Protein 9IQM (pdb70)

Secondary structure (DSSP, 8-state):
--HHHHHHHHHHHHT-HHHHHTTEEEEEEEE-S-TTTT--EEEHHHHHHHHHHHHHHHHHHHHHTEEEEEPPPEESSSSEEEEEEEEEETT--EEEEEEEEEEEETTEEEEEEEEEPPPP-

Sequence (121 aa):
SAEVIDRFFKSSGAGDIETAVECFADDGQWITPDGDGLGTVHTKDQIGDLITSMNAMREKMIASGVDGKFESPIMFGENMGLVRWTVETDDGKVVNRGVDLFILSDGKIVLKDVYRKVKLA

Foldseek 3Di:
DCVLVVQLCVCLLVLVLVSNLVLADQQAWEFAACDPNPTDTDGSVRVSVVSVVVNVVQVVQVVVFKHKDWDDWDDDPVQKTKIKMFIAGPVGHTDKIWIWIFGHDPSHTRYTYIHIDDDDD

Solvent-accessible surface area: 7562 Å² total; per-residue (Å²): 114,12,102,6,0,78,116,3,52,163,7,13,40,83,38,60,35,126,52,0,25,95,4,0,15,128,116,1,64,9,32,23,40,74,23,144,74,156,18,56,74,35,58,24,125,82,0,13,116,24,4,78,59,96,29,42,114,100,116,129,61,86,94,96,22,31,40,26,124,105,95,88,35,86,72,136,50,129,81,42,0,26,1,116,22,17,26,27,39,134,131,38,132,56,87,29,119,7,25,3,48,0,64,9,52,147,51,70,0,39,47,10,19,14,108,98,144,108,190,136,154

B-factor: mean 27.85, std 11.34, range [10.33, 83.67]

InterPro domains:
  IPR032710 NTF2-like domain superfamily [SSF54427] (17-130)
  IPR037401 SnoaL-like domain [PF12680] (21-125)

Organism: Streptantibioticus cattleyicolor (strain ATCC 35852 / DSM 46488 / JCM 4925 / NBRC 14057 / NRRL 8057) (NCBI:txid1003195)

Nearest PDB structures (foldseek):
  4kvh-assembly1_A-2  TM=8.127E-01  e=1.350E-07  Halomicrobium mukohataei DSM 12286
  4j9a-assembly6_F  TM=6.202E-01  e=6.175E-07  Pseudomonas aeruginosa PAO1
  3dxo-assembly1_A  TM=6.841E-01  e=3.002E-06  Agrobacterium fabrum str. C58
  6x1i-assembly1_B  TM=6.853E-01  e=7.035E-06  Agrobacterium fabrum str. C58
  3ec9-assembly1_A  TM=6.224E-01  e=4.363E-05  Burkholderia thailandensis E264

Radius of gyration: 14.16 Å; Cα contacts (8 Å, |Δi|>4): 224; chains: 1; bounding box: 35×38×28 Å

Structure (mmCIF, N/CA/C/O backbone):
data_9IQM
#
_entry.id   9IQM
#
_cell.length_a   38.617
_cell.length_b   99.719
_cell.length_c   58.859
_cell.angle_alpha   90.000
_cell.angle_beta   90.000
_cell.angle_gamma   90.000
#
_symmetry.space_group_name_H-M   'C 2 2 21'
#
loop_
_entity.id
_entity.type
_entity.pdbx_description
1 polymer 'SnoaL-like domain-containing protein'
2 non-polymer (5~{R},6~{R})-6-[(~{E})-5-[(2~{S},3~{S},5~{S})-5-(2-hydroxyethyl)-3,5-dimethyl-oxolan-2-yl]-3-methyl-2-oxidanylidene-pent-3-enyl]-5-propyl-oxane-2,4-dione
3 non-polymer 'SULFATE ION'
4 water water
#
loop_
_atom_site.group_PDB
_atom_site.id
_atom_site.type_symbol
_atom_site.label_atom_id
_atom_site.label_alt_id
_atom_site.label_comp_id
_atom_site.label_asym_id
_atom_site.label_entity_id
_atom_site.label_seq_id
_atom_site.pdbx_PDB_ins_code
_atom_site.Cartn_x
_atom_site.Cartn_y
_atom_site.Cartn_z
_atom_site.occupancy
_atom_site.B_iso_or_equiv
_atom_site.auth_seq_id
_atom_site.auth_comp_id
_atom_site.auth_asym_id
_atom_site.auth_atom_id
_atom_site.pdbx_PDB_model_num
ATOM 1 N N . SER A 1 2 ? -5.44194 -32.48408 4.10495 1.000 62.11745 2 SER A N 1
ATOM 2 C CA . SER A 1 2 ? -4.61970 -32.34106 2.90892 1.000 58.95858 2 SER A CA 1
ATOM 3 C C . SER A 1 2 ? -4.20258 -30.88903 2.70896 1.000 60.34538 2 SER A C 1
ATOM 4 O O . SER A 1 2 ? -3.32937 -30.58735 1.89125 1.000 69.04464 2 SER A O 1
ATOM 7 N N . ALA A 1 3 ? -4.85032 -29.98781 3.44249 1.000 40.91336 3 ALA A N 1
ATOM 8 C CA . ALA A 1 3 ? -4.68552 -28.54511 3.30003 1.000 33.12043 3 ALA A CA 1
ATOM 9 C C . ALA A 1 3 ? -4.98676 -28.05011 1.88974 1.000 28.50632 3 ALA A C 1
ATOM 10 O O . ALA A 1 3 ? -4.69969 -26.88964 1.57367 1.000 26.64479 3 ALA A O 1
ATOM 12 N N . GLU A 1 4 ? -5.55934 -28.89734 1.02485 1.000 27.68416 4 GLU A N 1
ATOM 13 C CA . GLU A 1 4 ? -5.88578 -28.43683 -0.31993 1.000 26.34766 4 GLU A CA 1
ATOM 14 C C . GLU A 1 4 ? -6.84966 -27.25587 -0.29027 1.000 24.88258 4 GLU A C 1
ATOM 15 O O . GLU A 1 4 ? -6.83899 -26.43133 -1.20963 1.000 23.98364 4 GLU A O 1
ATOM 21 N N . VAL A 1 5 ? -7.64987 -27.11299 0.77062 1.000 23.86619 5 VAL A N 1
ATOM 22 C CA . VAL A 1 5 ? -8.59500 -25.99670 0.79391 1.000 18.88716 5 VAL A CA 1
ATOM 23 C C . VAL A 1 5 ? -7.85358 -24.67644 0.96752 1.000 19.13133 5 VAL A C 1
ATOM 24 O O . VAL A 1 5 ? -8.31645 -23.62363 0.50882 1.000 18.97789 5 VAL A O 1
ATOM 28 N N . ILE A 1 6 ? -6.68544 -24.69301 1.60832 1.000 19.10938 6 ILE A N 1
ATOM 29 C CA . ILE A 1 6 ? -5.90537 -23.46823 1.70103 1.000 19.47265 6 ILE A CA 1
ATOM 30 C C . ILE A 1 6 ? -5.44069 -23.04369 0.31021 1.000 19.79206 6 ILE A C 1
ATOM 31 O O . ILE A 1 6 ? -5.54737 -21.87599 -0.06941 1.000 18.02145 6 ILE A O 1
ATOM 36 N N . ASP A 1 7 ? -4.92902 -23.99163 -0.47641 1.000 20.59512 7 ASP A N 1
ATOM 37 C CA . ASP A 1 7 ? -4.51921 -23.65778 -1.83618 1.000 22.14164 7 ASP A CA 1
ATOM 38 C C . ASP A 1 7 ? -5.71113 -23.19765 -2.66629 1.000 21.73229 7 ASP A C 1
ATOM 39 O O . ASP A 1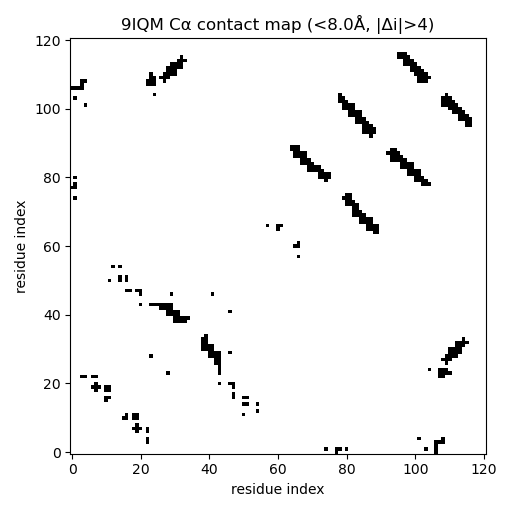 7 ? -5.61977 -22.20481 -3.39858 1.000 20.96899 7 ASP A O 1
ATOM 44 N N . ARG A 1 8 ? -6.84095 -23.89815 -2.55379 1.000 19.87562 8 ARG A N 1
ATOM 45 C CA . ARG A 1 8 ? -8.05672 -23.47833 -3.24756 1.000 19.23996 8 ARG A CA 1
ATOM 46 C C . ARG A 1 8 ? -8.43747 -22.04954 -2.87136 1.000 18.01111 8 ARG A C 1
ATOM 47 O O . ARG A 1 8 ? -8.77387 -21.23471 -3.73763 1.000 18.09026 8 ARG A O 1
ATOM 55 N N . PHE A 1 9 ? -8.38876 -21.72550 -1.58004 1.000 15.54262 9 PHE A N 1
ATOM 56 C CA . PHE A 1 9 ? -8.73850 -20.38090 -1.13794 1.000 17.83672 9 PHE A CA 1
ATOM 57 C C . PHE A 1 9 ? -7.83309 -19.32069 -1.76364 1.000 16.78343 9 PHE A C 1
ATOM 58 O O . PHE A 1 9 ? -8.30366 -18.27743 -2.24425 1.000 19.28390 9 PHE A O 1
ATOM 66 N N . PHE A 1 10 ? -6.52236 -19.54534 -1.73489 1.000 17.27526 10 PHE A N 1
ATOM 67 C CA . PHE A 1 10 ? -5.60820 -18.53511 -2.26153 1.000 18.84894 10 PHE A CA 1
ATOM 68 C C . PHE A 1 10 ? -5.74839 -18.38762 -3.76850 1.000 19.40254 10 PHE A C 1
ATOM 69 O O . PHE A 1 10 ? -5.71253 -17.26692 -4.29300 1.000 18.91146 10 PHE A O 1
ATOM 77 N N . LYS A 1 11 ? -5.90482 -19.50545 -4.47605 1.000 18.78485 11 LYS A N 1
ATOM 78 C CA . LYS A 1 11 ? -6.04756 -19.43987 -5.92575 1.000 20.23186 11 LYS A CA 1
ATOM 79 C C . LYS A 1 11 ? -7.31450 -18.69314 -6.32135 1.000 20.18703 11 LYS A C 1
ATOM 80 O O . LYS A 1 11 ? -7.29488 -17.82346 -7.20532 1.000 22.66185 11 LYS A O 1
ATOM 86 N N . SER A 1 12 ? -8.44175 -19.04653 -5.70773 1.000 18.89022 12 SER A N 1
ATOM 87 C CA . SER A 1 12 ? -9.69723 -18.40154 -6.07649 1.000 19.20192 12 SER A CA 1
ATOM 88 C C . SER A 1 12 ? -9.71708 -16.94733 -5.62949 1.000 20.44936 12 SER A C 1
ATOM 89 O O . SER A 1 12 ? -10.04274 -16.05564 -6.41792 1.000 21.68512 12 SER A O 1
ATOM 92 N N . SER A 1 13 ? -9.37160 -16.68454 -4.37214 1.000 17.60213 13 SER A N 1
ATOM 93 C CA . SER A 1 13 ? -9.39973 -15.30252 -3.89764 1.000 20.21956 13 SER A CA 1
ATOM 94 C C . SER A 1 13 ? -8.47368 -14.43453 -4.74167 1.000 24.12625 13 SER A C 1
ATOM 95 O O . SER A 1 13 ? -8.85929 -13.35303 -5.19979 1.000 23.96529 13 SER A O 1
ATOM 98 N N . GLY A 1 14 ? -7.27254 -14.93102 -5.02864 1.000 22.51520 14 GLY A N 1
ATOM 99 C CA . GLY A 1 14 ? -6.32214 -14.13990 -5.78758 1.000 26.41031 14 GLY A CA 1
ATOM 100 C C . GLY A 1 14 ? -6.78602 -13.83772 -7.19483 1.000 25.57292 14 GLY A C 1
ATOM 101 O O . GLY A 1 14 ? -6.44899 -12.78833 -7.75156 1.000 27.25886 14 GLY A O 1
ATOM 102 N N . ALA A 1 15 ? -7.56094 -14.74667 -7.79399 1.000 23.56954 15 ALA A N 1
ATOM 103 C CA . ALA A 1 15 ? -8.08816 -14.57212 -9.13687 1.000 24.91788 15 ALA A CA 1
ATOM 104 C C . ALA A 1 15 ? -9.43218 -13.85784 -9.17514 1.000 24.70699 15 ALA A C 1
ATOM 105 O O . ALA A 1 15 ? -9.99044 -13.68520 -10.26428 1.000 28.33586 15 ALA A O 1
ATOM 107 N N . GLY A 1 16 ? -9.95391 -13.42924 -8.02877 1.000 24.08733 16 GLY A N 1
ATOM 108 C CA . GLY A 1 16 ? -11.24471 -12.78200 -7.99216 1.000 24.37559 16 GLY A CA 1
ATOM 109 C C . GLY A 1 16 ? -12.42066 -13.70995 -8.15588 1.000 26.43831 16 GLY A C 1
ATOM 110 O O . GLY A 1 16 ? -13.53057 -13.23432 -8.41504 1.000 27.78567 16 GLY A O 1
ATOM 111 N N . ASP A 1 17 ? -12.20547 -15.02425 -8.04663 1.000 21.61077 17 ASP A N 1
ATOM 112 C CA . ASP A 1 17 ? -13.29483 -16.00214 -8.01607 1.000 23.44021 17 ASP A CA 1
ATOM 113 C C . ASP A 1 17 ? -13.85121 -16.02517 -6.59968 1.000 23.29687 17 ASP A C 1
ATOM 114 O O . ASP A 1 17 ? -13.54689 -16.89616 -5.77745 1.000 22.97230 17 ASP A O 1
ATOM 119 N N . ILE A 1 18 ? -14.68549 -15.02323 -6.32596 1.000 24.39163 18 ILE A N 1
ATOM 120 C CA . ILE A 1 18 ? -15.16976 -14.77082 -4.97378 1.000 24.18147 18 ILE A CA 1
ATOM 121 C C . ILE A 1 18 ? -15.97934 -15.95203 -4.46136 1.000 24.46907 18 ILE A C 1
ATOM 122 O O . ILE A 1 18 ? -15.83137 -16.38282 -3.31048 1.000 23.03852 18 ILE A O 1
ATOM 127 N N . GLU A 1 19 ? -16.87893 -16.46731 -5.29645 1.000 24.10397 19 GLU A N 1
ATOM 128 C CA . GLU A 1 19 ? -17.80502 -17.48874 -4.82195 1.000 24.94150 19 GLU A CA 1
ATOM 129 C C . GLU A 1 19 ? -17.05942 -18.73998 -4.37394 1.000 21.82246 19 GLU A C 1
ATOM 130 O O . GLU A 1 19 ? -17.35714 -19.29838 -3.31104 1.000 20.37477 19 GLU A O 1
ATOM 136 N N . THR A 1 20 ? -16.08760 -19.19939 -5.16731 1.000 21.15036 20 THR A N 1
ATOM 137 C CA . THR A 1 20 ? -15.29035 -20.35352 -4.75156 1.000 18.75846 20 THR A CA 1
ATOM 138 C C . THR A 1 20 ? -14.54609 -20.05870 -3.45863 1.000 19.86169 20 THR A C 1
ATOM 139 O O . THR A 1 20 ? -14.46344 -20.91091 -2.56362 1.000 16.18948 20 THR A O 1
ATOM 143 N N . ALA A 1 21 ? -13.98370 -18.85279 -3.35179 1.000 16.37533 21 ALA A N 1
ATOM 144 C CA . ALA A 1 21 ? -13.21643 -18.52434 -2.16295 1.000 15.57700 21 ALA A CA 1
ATOM 145 C C . ALA A 1 21 ? -14.10063 -18.57118 -0.93352 1.000 17.62457 21 ALA A C 1
ATOM 146 O O . ALA A 1 21 ? -13.70396 -19.11200 0.10573 1.000 16.57750 21 ALA A O 1
ATOM 148 N N . VAL A 1 22 ? -15.29611 -17.98110 -1.02517 1.000 15.78256 22 VAL A N 1
ATOM 149 C CA . VAL A 1 22 ? -16.21239 -17.98474 0.11630 1.000 18.00390 22 VAL A CA 1
ATOM 150 C C . VAL A 1 22 ? -16.57231 -19.40952 0.50827 1.000 18.97251 22 VAL A C 1
ATOM 151 O O . VAL A 1 22 ? -16.66895 -19.74385 1.69750 1.000 17.08392 22 VAL A O 1
ATOM 155 N N . GLU A 1 23 ? -16.78887 -20.26753 -0.48126 1.000 16.88564 23 GLU A N 1
ATOM 156 C CA . GLU A 1 23 ? -17.21171 -21.62723 -0.18293 1.000 18.11338 23 GLU A CA 1
ATOM 157 C C . GLU A 1 23 ? -16.09688 -22.46750 0.43247 1.000 18.90500 23 GLU A C 1
ATOM 158 O O . GLU A 1 23 ? -16.35494 -23.61064 0.82911 1.000 18.69543 23 GLU A O 1
ATOM 164 N N . CYS A 1 24 ? -14.86885 -21.93908 0.51553 1.000 17.13933 24 CYS A N 1
ATOM 165 C CA . CYS A 1 24 ? -13.80707 -22.65378 1.21327 1.000 16.93340 24 CYS A CA 1
ATOM 166 C C . CYS A 1 24 ? -14.02038 -22.62052 2.71522 1.000 16.99354 24 CYS A C 1
ATOM 167 O O . CYS A 1 24 ? -13.44986 -23.44493 3.43250 1.000 15.63585 24 CYS A O 1
ATOM 170 N N . PHE A 1 25 ? -14.86250 -21.72282 3.19390 1.000 17.21833 25 PHE A N 1
ATOM 171 C CA . PHE A 1 25 ? -15.08485 -21.57466 4.61840 1.000 17.27356 25 PHE A CA 1
ATOM 172 C C . PHE A 1 25 ? -16.25700 -22.42335 5.08612 1.000 19.85065 25 PHE A C 1
ATOM 173 O O . PHE A 1 25 ? -17.26106 -22.54879 4.38824 1.000 22.52311 25 PHE A O 1
ATOM 181 N N . ALA A 1 26 ? -16.13119 -22.96849 6.29079 1.000 19.90307 26 ALA A N 1
ATOM 182 C CA . ALA A 1 26 ? -17.25534 -23.59561 6.97496 1.000 22.72824 26 ALA A CA 1
ATOM 183 C C . ALA A 1 26 ? -18.37545 -22.58062 7.16732 1.000 25.01627 26 ALA A C 1
ATOM 184 O O . ALA A 1 26 ? -18.14028 -21.37324 7.22669 1.000 23.23675 26 ALA A O 1
ATOM 186 N N . ASP A 1 27 ? -19.61672 -23.06880 7.27577 1.000 25.62515 27 ASP A N 1
ATOM 187 C CA . ASP A 1 27 ? -20.71245 -22.12068 7.45094 1.000 26.04598 27 ASP A CA 1
ATOM 188 C C . ASP A 1 27 ? -20.58197 -21.34355 8.75552 1.000 27.40019 27 ASP A C 1
ATOM 189 O O . ASP A 1 27 ? -21.10530 -20.22646 8.85929 1.000 25.15680 27 ASP A O 1
ATOM 194 N N . ASP A 1 28 ? -19.88995 -21.90279 9.74747 1.000 25.42734 28 ASP A N 1
ATOM 195 C CA . ASP A 1 28 ? -19.57222 -21.19978 10.98193 1.000 26.25345 28 ASP A CA 1
ATOM 196 C C . ASP A 1 28 ? -18.16153 -20.63814 11.01041 1.000 24.18547 28 ASP A C 1
ATOM 197 O O . ASP A 1 28 ? -17.69458 -20.22771 12.07708 1.000 24.64593 28 ASP A O 1
ATOM 202 N N . GLY A 1 29 ? -17.47867 -20.59008 9.86990 1.000 22.03940 29 GLY A N 1
ATOM 203 C CA . GLY A 1 29 ? -16.10209 -20.15120 9.86598 1.000 20.89117 29 GLY A CA 1
ATOM 204 C C . GLY A 1 29 ? -15.97652 -18.64861 9.97465 1.000 20.53928 29 GLY A C 1
ATOM 205 O O . GLY A 1 29 ? -16.92967 -17.88848 9.77049 1.000 20.48648 29 GLY A O 1
ATOM 206 N N . GLN A 1 30 ? -14.76605 -18.20995 10.31134 1.000 17.15213 30 GLN A N 1
ATOM 207 C CA . GLN A 1 30 ? -14.52170 -16.80019 10.55134 1.000 17.44518 30 GLN A CA 1
ATOM 208 C C . GLN A 1 30 ? -13.19255 -16.43335 9.94146 1.000 15.69487 30 GLN A C 1
ATOM 209 O O . GLN A 1 30 ? -12.25810 -17.23505 9.93078 1.000 14.83523 30 GLN A O 1
ATOM 215 N N . TRP A 1 31 ? -13.13368 -15.21877 9.41965 1.000 15.19347 31 TRP A N 1
ATOM 216 C CA . TRP A 1 31 ? -11.90054 -14.60909 8.96128 1.000 15.19675 31 TRP A CA 1
ATOM 217 C C . TRP A 1 31 ? -11.70451 -13.35930 9.79838 1.000 14.51692 31 TRP A C 1
ATOM 218 O O . TRP A 1 31 ? -12.52084 -12.44186 9.73809 1.000 15.02068 31 TRP A O 1
ATOM 229 N N . ILE A 1 32 ? -10.65352 -13.33822 10.60338 1.000 14.53521 32 ILE A N 1
ATOM 230 C CA . ILE A 1 32 ? -10.40363 -12.24525 11.53459 1.000 14.48516 32 ILE A CA 1
ATOM 231 C C . ILE A 1 32 ? -9.22206 -11.43976 11.00704 1.000 16.66241 32 ILE A C 1
ATOM 232 O O . ILE A 1 32 ? -8.11154 -11.97133 10.86283 1.000 15.10641 32 ILE A O 1
ATOM 237 N N . THR A 1 33 ? -9.45485 -10.14759 10.72929 1.000 16.24056 33 THR A N 1
ATOM 238 C CA . THR A 1 33 ? -8.42484 -9.30558 10.13254 1.000 16.73498 33 THR A CA 1
ATOM 239 C C . THR A 1 33 ? -7.37697 -8.95655 11.17577 1.000 17.97362 33 THR A C 1
ATOM 240 O O . THR A 1 33 ? -7.58832 -9.12899 12.38444 1.000 18.74487 33 THR A O 1
ATOM 244 N N . PRO A 1 34 ? -6.22857 -8.43826 10.74179 1.000 18.99595 34 PRO A N 1
ATOM 245 C CA . PRO A 1 34 ? -5.15502 -8.14150 11.68533 1.000 17.33056 34 PRO A CA 1
ATOM 246 C C . PRO A 1 34 ? -5.30973 -6.83123 12.42276 1.000 20.54104 34 PRO A C 1
ATOM 247 O O . PRO A 1 34 ? -4.48191 -6.54555 13.28921 1.000 18.11501 34 PRO A O 1
ATOM 251 N N . ASP A 1 35 ? -6.30655 -6.00205 12.08671 1.000 22.04331 35 ASP A N 1
ATOM 252 C CA . ASP A 1 35 ? -6.37145 -4.65795 12.64331 1.000 24.24633 35 ASP A CA 1
ATOM 253 C C . ASP A 1 35 ? -7.58536 -4.56885 13.55238 1.000 26.11842 35 ASP A C 1
ATOM 254 O O . ASP A 1 35 ? -7.52011 -5.04625 14.70889 1.000 24.76392 35 ASP A O 1
ATOM 259 N N . GLY A 1 36 ? -8.67663 -3.93331 13.14229 1.000 28.45505 36 GLY A N 1
ATOM 260 C CA . GLY A 1 36 ? -9.88659 -3.90802 13.93920 1.000 28.64485 36 GLY A CA 1
ATOM 261 C C . GLY A 1 36 ? -9.74980 -3.25062 15.29816 1.000 27.96968 36 GLY A C 1
ATOM 262 O O . GLY A 1 36 ? -10.23833 -3.78861 16.29666 1.000 27.52838 36 GLY A O 1
ATOM 263 N N . ASP A 1 37 ? -9.11595 -2.07457 15.35778 1.000 31.04579 37 ASP A N 1
ATOM 264 C CA . ASP A 1 37 ? -9.05847 -1.29086 16.59226 1.000 32.05458 37 ASP A CA 1
ATOM 265 C C . ASP A 1 37 ? -8.34108 -2.05389 17.69508 1.000 29.45901 37 ASP A C 1
ATOM 266 O O . ASP A 1 37 ? -8.66090 -1.91425 18.87698 1.000 31.19450 37 ASP A O 1
ATOM 271 N N . GLY A 1 38 ? -7.37778 -2.88325 17.32567 1.000 26.62067 38 GLY A N 1
ATOM 272 C CA . GLY A 1 38 ? -6.62945 -3.62127 18.31172 1.000 23.55649 38 GLY A CA 1
ATOM 273 C C . GLY A 1 38 ? -7.25033 -4.94018 18.72044 1.000 22.42730 38 GLY A C 1
ATOM 274 O O . GLY A 1 38 ? -6.69020 -5.62503 19.57586 1.000 18.44048 38 GLY A O 1
ATOM 275 N N . LEU A 1 39 ? -8.40159 -5.30050 18.16385 1.000 21.84191 39 LEU A N 1
ATOM 276 C CA . LEU A 1 39 ? -9.06304 -6.54016 18.52993 1.000 22.16982 39 LEU A CA 1
ATOM 277 C C . LEU A 1 39 ? -9.24030 -7.49234 17.36358 1.000 21.77250 39 LEU A C 1
ATOM 278 O O . LEU A 1 39 ? -9.55203 -8.66856 17.59219 1.000 20.46859 39 LEU A O 1
ATOM 283 N N . GLY A 1 40 ? -8.98956 -7.04553 16.13870 1.000 18.89633 40 GLY A N 1
ATOM 284 C CA . GLY A 1 40 ? -9.29005 -7.83076 14.95998 1.000 18.87606 40 GLY A CA 1
ATOM 285 C C . GLY A 1 40 ? -10.75010 -7.65376 14.59776 1.000 23.23362 40 GLY A C 1
ATOM 286 O O . GLY A 1 40 ? -11.59602 -7.47536 15.47910 1.000 24.45584 40 GLY A O 1
ATOM 287 N N . THR A 1 41 ? -11.05929 -7.67272 13.31096 1.000 19.40759 41 THR A N 1
ATOM 288 C CA . THR A 1 41 ? -12.43545 -7.56259 12.84970 1.000 22.63347 41 THR A CA 1
ATOM 289 C C . THR A 1 41 ? -12.87508 -8.94226 12.41030 1.000 21.70475 41 THR A C 1
ATOM 290 O O . THR A 1 41 ? -12.26465 -9.52543 11.50829 1.000 21.39316 41 THR A O 1
ATOM 294 N N . VAL A 1 42 ? -13.91773 -9.46040 13.04602 1.000 23.14344 42 VAL A N 1
ATOM 295 C CA . VAL A 1 42 ? -14.42645 -10.79284 12.73890 1.000 21.95872 42 VAL A CA 1
ATOM 296 C C . VAL A 1 42 ? -15.39291 -10.67759 11.57105 1.000 22.86214 42 VAL A C 1
ATOM 297 O O . VAL A 1 42 ? -16.34414 -9.89210 11.62114 1.000 24.27281 42 VAL A O 1
ATOM 301 N N . HIS A 1 43 ? -15.12920 -11.43344 10.51105 1.000 21.10028 43 HIS A N 1
ATOM 302 C CA . HIS A 1 43 ? -16.01961 -11.54115 9.36374 1.000 21.64103 43 HIS A CA 1
ATOM 303 C C . HIS A 1 43 ? -16.54777 -12.96512 9.29861 1.000 21.10023 43 HIS A C 1
ATOM 304 O O . HIS A 1 43 ? -15.76234 -13.91884 9.22453 1.000 19.09899 43 HIS A O 1
ATOM 311 N N . THR A 1 44 ? -17.86796 -13.10420 9.31042 1.000 21.80772 44 THR A N 1
ATOM 312 C CA . THR A 1 44 ? -18.47618 -14.40316 9.09897 1.000 21.66961 44 THR A CA 1
ATOM 313 C C . THR A 1 44 ? -18.55643 -14.68750 7.60549 1.000 22.01208 44 THR A C 1
ATOM 314 O O . THR A 1 44 ? -18.22025 -13.84992 6.76509 1.000 21.30385 44 THR A O 1
ATOM 318 N N . LYS A 1 45 ? -19.01145 -15.89568 7.27612 1.000 21.11986 45 LYS A N 1
ATOM 319 C CA . LYS A 1 45 ? -18.91333 -16.36683 5.90247 1.000 20.83516 45 LYS A CA 1
ATOM 320 C C . LYS A 1 45 ? -19.69498 -15.48331 4.94656 1.000 23.80782 45 LYS A C 1
ATOM 321 O O . LYS A 1 45 ? -19.26343 -15.27651 3.80963 1.000 23.91442 45 LYS A O 1
ATOM 327 N N . ASP A 1 46 ? -20.81135 -14.90906 5.39869 1.000 22.63105 46 ASP A N 1
ATOM 328 C CA . ASP A 1 46 ? -21.60853 -14.04758 4.53397 1.000 23.96717 46 ASP A CA 1
ATOM 329 C C . ASP A 1 46 ? -20.96903 -12.68068 4.31725 1.000 25.25955 46 ASP A C 1
ATOM 330 O O . ASP A 1 46 ? -21.48818 -11.88038 3.52924 1.000 26.71786 46 ASP A O 1
ATOM 335 N N . GLN A 1 47 ? -19.87121 -12.38472 5.00312 1.000 23.89875 47 GLN A N 1
ATOM 336 C CA . GLN A 1 47 ? -19.17523 -11.12358 4.84070 1.000 24.65050 47 GLN A CA 1
ATOM 337 C C . GLN A 1 47 ? -17.84770 -11.27238 4.11847 1.000 24.48481 47 GLN A C 1
ATOM 338 O O . GLN A 1 47 ? -17.22790 -10.25920 3.79629 1.000 24.37977 47 GLN A O 1
ATOM 344 N N . ILE A 1 48 ? -17.41435 -12.50238 3.83264 1.000 20.45238 48 ILE A N 1
ATOM 345 C CA . ILE A 1 48 ? -16.06316 -12.72600 3.32311 1.000 20.34455 48 ILE A CA 1
ATOM 346 C C . ILE A 1 48 ? -15.94608 -12.33738 1.85892 1.000 23.43534 48 ILE A C 1
ATOM 347 O O . ILE A 1 48 ? -14.89416 -11.86050 1.42048 1.000 20.95228 48 ILE A O 1
ATOM 352 N N . GLY A 1 49 ? -17.00561 -12.51657 1.07769 1.000 21.75137 49 GLY A N 1
ATOM 353 C CA . GLY A 1 49 ? -16.92929 -12.11987 -0.31755 1.000 24.13803 49 GLY A CA 1
ATOM 354 C C . GLY A 1 49 ? -16.62489 -10.64163 -0.47828 1.000 25.22303 49 GLY A C 1
ATOM 355 O O . GLY A 1 49 ? -15.76927 -10.25267 -1.27805 1.000 22.88211 49 GLY A O 1
ATOM 356 N N . ASP A 1 50 ? -17.30939 -9.79533 0.29284 1.000 26.63771 50 ASP A N 1
ATOM 357 C CA . ASP A 1 50 ? -17.03881 -8.36258 0.21053 1.000 27.08704 50 ASP A CA 1
ATOM 358 C C . ASP A 1 50 ? -15.61991 -8.02988 0.65845 1.000 25.27902 50 ASP A C 1
ATOM 359 O O . ASP A 1 50 ? -15.01451 -7.08196 0.14274 1.000 25.39138 50 ASP A O 1
ATOM 364 N N . LEU A 1 51 ? -15.08081 -8.77480 1.62369 1.000 23.70432 51 LEU A N 1
ATOM 365 C CA . LEU A 1 51 ? -13.71943 -8.51322 2.08336 1.000 22.49796 51 LEU A CA 1
ATOM 366 C C . LEU A 1 51 ? -12.70951 -8.83977 0.99403 1.000 23.31868 51 LEU A C 1
ATOM 367 O O . LEU A 1 51 ? -11.78017 -8.06601 0.73275 1.000 22.06883 51 LEU A O 1
ATOM 372 N N . ILE A 1 52 ? -12.90357 -9.96012 0.30471 1.000 21.82116 52 ILE A N 1
ATOM 373 C CA . ILE A 1 52 ? -11.97606 -10.31990 -0.75708 1.000 21.37209 52 ILE A CA 1
ATOM 374 C C . ILE A 1 52 ? -12.01907 -9.28473 -1.86414 1.000 21.33343 52 ILE A C 1
ATOM 375 O O . ILE A 1 52 ? -10.98044 -8.87347 -2.38772 1.000 23.52450 52 ILE A O 1
ATOM 380 N N . THR A 1 53 ? -13.22558 -8.88094 -2.27248 1.000 22.36878 53 THR A N 1
ATOM 381 C CA . THR A 1 53 ? -13.35486 -7.87648 -3.32239 1.000 23.18108 53 THR A CA 1
ATOM 382 C C . THR A 1 53 ? -12.59658 -6.60832 -2.96202 1.000 25.92826 53 THR A C 1
ATOM 383 O O . THR A 1 53 ? -11.81374 -6.09375 -3.76505 1.000 27.54883 53 THR A O 1
ATOM 387 N N . SER A 1 54 ? -12.80283 -6.09991 -1.74969 1.000 23.30275 54 SER A N 1
ATOM 388 C CA . SER A 1 54 ? -12.11717 -4.87935 -1.34342 1.000 27.77821 54 SER A CA 1
ATOM 389 C C . SER A 1 54 ? -10.60779 -5.08233 -1.26211 1.000 27.77232 54 SER A C 1
ATOM 390 O O . SER A 1 54 ? -9.83531 -4.22126 -1.70098 1.000 29.74582 54 SER A O 1
ATOM 393 N N . MET A 1 55 ? -10.16776 -6.21989 -0.72647 1.000 25.54425 55 MET A N 1
ATOM 394 C CA . MET A 1 55 ? -8.73356 -6.45578 -0.60495 1.000 28.27002 55 MET A CA 1
ATOM 395 C C . MET A 1 55 ? -8.06675 -6.57430 -1.96802 1.000 28.53106 55 MET A C 1
ATOM 396 O O . MET A 1 55 ? -6.94635 -6.09024 -2.16034 1.000 29.22255 55 MET A O 1
ATOM 401 N N . ASN A 1 56 ? -8.71685 -7.24064 -2.92104 1.000 24.35366 56 ASN A N 1
ATOM 402 C CA . ASN A 1 56 ? -8.15059 -7.29625 -4.26518 1.000 25.74831 56 ASN A CA 1
ATOM 403 C C . ASN A 1 56 ? -8.06564 -5.91900 -4.91104 1.000 28.52220 56 ASN A C 1
ATOM 404 O O . ASN A 1 56 ? -7.11990 -5.63646 -5.65749 1.000 27.91708 56 ASN A O 1
ATOM 409 N N . ALA A 1 57 ? -9.07439 -5.06811 -4.69473 1.000 30.36411 57 ALA A N 1
ATOM 410 C CA . ALA A 1 57 ? -9.04508 -3.72181 -5.26935 1.000 30.74732 57 ALA A CA 1
ATOM 411 C C . ALA A 1 57 ? -7.82570 -2.95180 -4.77774 1.000 32.52055 57 ALA A C 1
ATOM 412 O O . ALA A 1 57 ? -7.17265 -2.22563 -5.54177 1.000 31.97351 57 ALA A O 1
ATOM 414 N N . MET A 1 58 ? -7.49568 -3.11625 -3.51164 1.000 30.62056 58 MET A N 1
ATOM 415 C CA . MET A 1 58 ? -6.36179 -2.42558 -2.93092 1.000 34.35431 58 MET A CA 1
ATOM 416 C C . MET A 1 58 ? -5.03819 -3.06991 -3.25871 1.000 32.89649 58 MET A C 1
ATOM 417 O O . MET A 1 58 ? -4.05884 -2.36060 -3.49604 1.000 33.47650 58 MET A O 1
ATOM 422 N N . ARG A 1 59 ? -4.99688 -4.40042 -3.32218 1.000 29.66077 59 ARG A N 1
ATOM 423 C CA . ARG A 1 59 ? -3.82173 -5.05739 -3.86631 1.000 31.55699 59 ARG A CA 1
ATOM 424 C C . ARG A 1 59 ? -3.49056 -4.47951 -5.23557 1.000 29.54656 59 ARG A C 1
ATOM 425 O O . ARG A 1 59 ? -2.32204 -4.21105 -5.55189 1.000 31.00361 59 ARG A O 1
ATOM 433 N N . GLU A 1 60 ? -4.51538 -4.24374 -6.06231 1.000 29.94026 60 GLU A N 1
ATOM 434 C CA . GLU A 1 60 ? -4.24328 -3.66329 -7.37282 1.000 28.51076 60 GLU A CA 1
ATOM 435 C C . GLU A 1 60 ? -3.59478 -2.28943 -7.23921 1.000 33.13476 60 GLU A C 1
ATOM 436 O O . GLU A 1 60 ? -2.63270 -1.98009 -7.94865 1.000 29.25428 60 GLU A O 1
ATOM 442 N N . LYS A 1 61 ? -4.11290 -1.45309 -6.33729 1.000 32.29735 61 LYS A N 1
ATOM 443 C CA . LYS A 1 61 ? -3.51780 -0.13954 -6.10562 1.000 34.52755 61 LYS A CA 1
ATOM 444 C C . LYS A 1 61 ? -2.09806 -0.26310 -5.55992 1.000 35.52870 61 LYS A C 1
ATOM 445 O O . LYS A 1 61 ? -1.18999 0.46104 -5.99124 1.000 34.32139 61 LYS A O 1
ATOM 451 N N . MET A 1 62 ? -1.88586 -1.17118 -4.60369 1.000 32.93755 62 MET A N 1
ATOM 452 C CA . MET A 1 62 ? -0.53637 -1.39274 -4.07864 1.000 33.69805 62 MET A CA 1
ATOM 453 C C . MET A 1 62 ? 0.42903 -1.76270 -5.19170 1.000 32.79783 62 MET A C 1
ATOM 454 O O . MET A 1 62 ? 1.53358 -1.21686 -5.28098 1.000 34.49415 62 MET A O 1
ATOM 459 N N . ILE A 1 63 ? 0.04928 -2.73751 -6.01745 1.000 30.49175 63 ILE A N 1
ATOM 460 C CA . ILE A 1 63 ? 0.92131 -3.17175 -7.10158 1.000 29.99124 63 ILE A CA 1
ATOM 461 C C . ILE A 1 63 ? 1.30776 -1.98540 -7.97028 1.000 34.03470 63 ILE A C 1
ATOM 462 O O . ILE A 1 63 ? 2.47764 -1.82501 -8.34435 1.000 35.54905 63 ILE A O 1
ATOM 467 N N . ALA A 1 64 ? 0.33331 -1.13831 -8.30486 1.000 31.44743 64 ALA A N 1
ATOM 468 C CA . ALA A 1 64 ? 0.62074 0.04442 -9.10341 1.000 33.26498 64 ALA A CA 1
ATOM 469 C C . ALA A 1 64 ? 1.51573 1.02224 -8.35816 1.000 34.19018 64 ALA A C 1
ATOM 470 O O . ALA A 1 64 ? 2.24838 1.78919 -8.99371 1.000 35.10235 64 ALA A O 1
ATOM 472 N N . SER A 1 65 ? 1.46259 1.01997 -7.02236 1.000 32.18711 65 SER A N 1
ATOM 473 C CA . SER A 1 65 ? 2.31669 1.86305 -6.19100 1.000 33.76779 65 SER A CA 1
ATOM 474 C C . SER A 1 65 ? 3.69813 1.26235 -5.96343 1.000 32.87288 65 SER A C 1
ATOM 475 O O . SER A 1 65 ? 4.55699 1.93685 -5.37875 1.000 31.98909 65 SER A O 1
ATOM 478 N N . GLY A 1 66 ? 3.91838 0.01978 -6.38061 1.000 34.86272 66 GLY A N 1
ATOM 479 C CA . GLY A 1 66 ? 5.21720 -0.61120 -6.29242 1.000 37.48638 66 GLY A CA 1
ATOM 480 C C . GLY A 1 66 ? 5.41979 -1.55830 -5.12784 1.000 33.53861 66 GLY A C 1
ATOM 481 O O . GLY A 1 66 ? 6.57364 -1.80407 -4.76105 1.000 34.82105 66 GLY A O 1
ATOM 482 N N . VAL A 1 67 ? 4.34755 -2.09358 -4.54071 1.000 33.61107 67 VAL A N 1
ATOM 483 C CA . VAL A 1 67 ? 4.43229 -2.98312 -3.38514 1.000 31.00770 67 VAL A CA 1
ATOM 484 C C . VAL A 1 67 ? 3.40152 -4.08661 -3.55789 1.000 31.05744 67 VAL A C 1
ATOM 485 O O . VAL A 1 67 ? 2.29134 -3.83946 -4.03895 1.000 31.09894 67 VAL A O 1
ATOM 489 N N . ASP A 1 68 ? 3.76156 -5.30725 -3.17525 1.000 29.96977 68 ASP A N 1
ATOM 490 C CA . ASP A 1 68 ? 2.81998 -6.41258 -3.26802 1.000 27.81650 68 ASP A CA 1
ATOM 491 C C . ASP A 1 68 ? 3.09130 -7.38336 -2.13287 1.000 27.00547 68 ASP A C 1
ATOM 492 O O . ASP A 1 68 ? 4.11505 -7.30482 -1.45461 1.000 25.76007 68 ASP A O 1
ATOM 497 N N . GLY A 1 69 ? 2.15222 -8.29654 -1.93613 1.000 24.96758 69 GLY A N 1
ATOM 498 C CA . GLY A 1 69 ? 2.31007 -9.33869 -0.95101 1.000 25.08471 69 GLY A CA 1
ATOM 499 C C . GLY A 1 69 ? 2.90692 -10.58187 -1.57247 1.000 25.18912 69 GLY A C 1
ATOM 500 O O . GLY A 1 69 ? 2.73712 -10.85777 -2.75552 1.000 26.83356 69 GLY A O 1
ATOM 501 N N . LYS A 1 70 ? 3.62690 -11.32855 -0.74733 1.000 22.14308 70 LYS A N 1
ATOM 502 C CA . LYS A 1 70 ? 4.22941 -12.58800 -1.14029 1.000 23.88410 70 LYS A CA 1
ATOM 503 C C . LYS A 1 70 ? 3.91882 -13.58526 -0.03874 1.000 21.12354 70 LYS A C 1
ATOM 504 O O . LYS A 1 70 ? 4.16340 -13.29420 1.13500 1.000 21.68767 70 LYS A O 1
ATOM 510 N N . PHE A 1 71 ? 3.35708 -14.73736 -0.40160 1.000 22.27292 71 PHE A N 1
ATOM 511 C CA . PHE A 1 71 ? 2.93306 -15.73938 0.57486 1.000 21.54605 71 PHE A CA 1
ATOM 512 C C . PHE A 1 71 ? 3.78058 -16.99464 0.42105 1.000 21.46289 71 PHE A C 1
ATOM 513 O O . PHE A 1 71 ? 4.08277 -17.40735 -0.70079 1.000 24.19376 71 PHE A O 1
ATOM 521 N N . GLU A 1 72 ? 4.17481 -17.58678 1.54480 1.000 19.41903 72 GLU A N 1
ATOM 522 C CA . GLU A 1 72 ? 4.89691 -18.85476 1.53649 1.000 20.24097 72 GLU A CA 1
ATOM 523 C C . GLU A 1 72 ? 3.91078 -20.02032 1.54916 1.000 20.58186 72 GLU A C 1
ATOM 524 O O . GLU A 1 72 ? 2.75341 -19.87348 1.93413 1.000 21.57527 72 GLU A O 1
ATOM 530 N N . SER A 1 73 ? 4.37774 -21.19499 1.10670 1.000 19.69757 73 SER A N 1
ATOM 531 C CA . SER A 1 73 ? 3.53045 -22.37495 1.20314 1.000 19.75787 73 SER A CA 1
ATOM 532 C C . SER A 1 73 ? 3.21786 -22.64715 2.67407 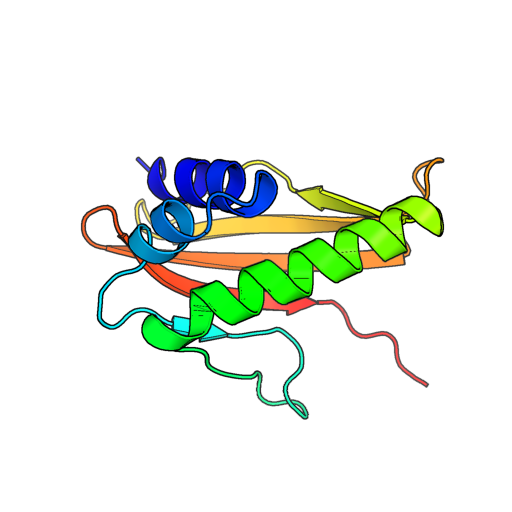1.000 19.37659 73 SER A C 1
ATOM 533 O O . SER A 1 73 ? 4.00499 -22.28537 3.55711 1.000 18.45800 73 SER A O 1
ATOM 536 N N . PRO A 1 74 ? 2.05887 -23.23525 2.96505 1.000 17.37914 74 PRO A N 1
ATOM 537 C CA . PRO A 1 74 ? 1.66995 -23.42872 4.37062 1.000 18.82501 74 PRO A CA 1
ATOM 538 C C . PRO A 1 74 ? 2.56410 -24.41588 5.08800 1.000 19.30179 74 PRO A C 1
ATOM 539 O O . PRO A 1 74 ? 2.93320 -25.46368 4.55290 1.000 18.48067 74 PRO A O 1
ATOM 543 N N . ILE A 1 75 ? 2.88229 -24.08396 6.33212 1.000 17.01336 75 ILE A N 1
ATOM 544 C CA . ILE A 1 75 ? 3.52462 -25.02174 7.23930 1.000 19.22286 75 ILE A CA 1
ATOM 545 C C . ILE A 1 75 ? 2.39451 -25.66397 8.03590 1.000 18.14128 75 ILE A C 1
ATOM 546 O O . ILE A 1 75 ? 1.67852 -24.98142 8.77323 1.000 18.48447 75 ILE A O 1
ATOM 551 N N . MET A 1 76 ? 2.18965 -26.95809 7.84147 1.000 18.18896 76 MET A N 1
ATOM 552 C CA . MET A 1 76 ? 1.14575 -27.70243 8.53260 1.000 20.95453 76 MET A CA 1
ATOM 553 C C . MET A 1 76 ? 1.61120 -28.23796 9.87310 1.000 23.97561 76 MET A C 1
ATOM 554 O O . MET A 1 76 ? 2.65394 -28.88231 9.96181 1.000 23.03345 76 MET A O 1
ATOM 559 N N . PHE A 1 77 ? 0.79224 -28.03255 10.89811 1.000 22.19358 77 PHE A N 1
ATOM 560 C CA . PHE A 1 77 ? 1.10571 -28.58395 12.20482 1.000 26.37713 77 PHE A CA 1
ATOM 561 C C . PHE A 1 77 ? 0.10503 -29.64977 12.61880 1.000 30.23406 77 PHE A C 1
ATOM 562 O O . PHE A 1 77 ? 0.49574 -30.79607 12.87020 1.000 32.83588 77 PHE A O 1
ATOM 570 N N . GLY A 1 78 ? -1.17736 -29.32403 12.67584 1.000 26.58086 78 GLY A N 1
ATOM 571 C CA . GLY A 1 78 ? -2.05788 -30.35327 13.19286 1.000 40.86426 78 GLY A CA 1
ATOM 572 C C . GLY A 1 78 ? -2.64578 -31.32286 12.18869 1.000 44.412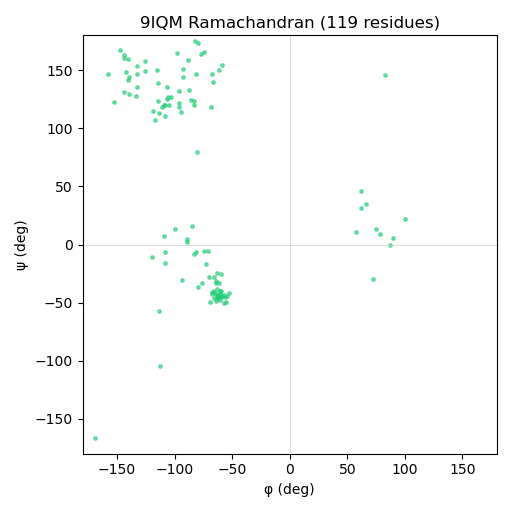77 78 GLY A C 1
ATOM 573 O O . GLY A 1 78 ? -3.46850 -32.15479 12.58213 1.000 50.33564 78 GLY A O 1
ATOM 574 N N . GLU A 1 79 ? -2.26482 -31.24638 10.91006 1.000 56.24559 79 GLU A N 1
ATOM 575 C CA . GLU A 1 79 ? -3.09306 -31.79580 9.83770 1.000 55.59114 79 GLU A CA 1
ATOM 576 C C . GLU A 1 79 ? -4.31342 -30.89273 9.66150 1.000 55.74210 79 GLU A C 1
ATOM 577 O O . GLU A 1 79 ? -4.85077 -30.76085 8.55762 1.000 57.97920 79 GLU A O 1
ATOM 583 N N . ASN A 1 80 ? -4.74057 -30.25048 10.75062 1.000 43.90023 80 ASN A N 1
ATOM 584 C CA . ASN A 1 80 ? -5.86799 -29.32791 10.76489 1.000 38.90692 80 ASN A CA 1
ATOM 585 C C . ASN A 1 80 ? -5.44252 -27.88143 10.94854 1.000 32.75883 80 ASN A C 1
ATOM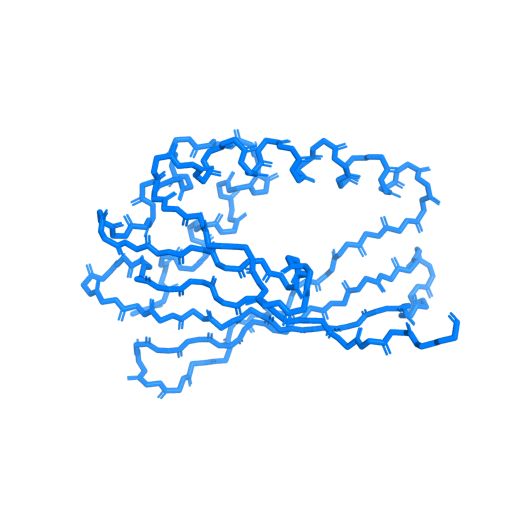 586 O O . ASN A 1 80 ? -6.30382 -27.01534 11.14321 1.000 25.25050 80 ASN A O 1
ATOM 591 N N . MET A 1 81 ? -4.14651 -27.59935 10.91682 1.000 28.74040 81 MET A N 1
ATOM 592 C CA . MET A 1 81 ? -3.66299 -26.26242 11.20782 1.000 27.29621 81 MET A CA 1
ATOM 593 C C . MET A 1 81 ? -2.54270 -25.92775 10.24542 1.000 23.09269 81 MET A C 1
ATOM 594 O O . MET A 1 81 ? -1.59526 -26.69930 10.10727 1.000 21.18448 81 MET A O 1
ATOM 599 N N . GLY A 1 82 ? -2.64146 -24.77618 9.60491 1.000 18.59387 82 GLY A N 1
ATOM 600 C CA . GLY A 1 82 ? -1.63635 -24.35492 8.64658 1.000 19.97505 82 GLY A CA 1
ATOM 601 C C . GLY A 1 82 ? -1.23120 -22.92595 8.91382 1.000 18.28189 82 GLY A C 1
ATOM 602 O O . GLY A 1 82 ? -2.09052 -22.07625 9.17187 1.000 18.60456 82 GLY A O 1
ATOM 603 N N . LEU A 1 83 ? 0.06096 -22.65357 8.89077 1.000 15.82269 83 LEU A N 1
ATOM 604 C CA . LEU A 1 83 ? 0.58029 -21.30747 9.10856 1.000 16.58920 83 LEU A CA 1
ATOM 605 C C . LEU A 1 83 ? 1.14937 -20.83736 7.78192 1.000 16.47362 83 LEU A C 1
ATOM 606 O O . LEU A 1 83 ? 2.03498 -21.50175 7.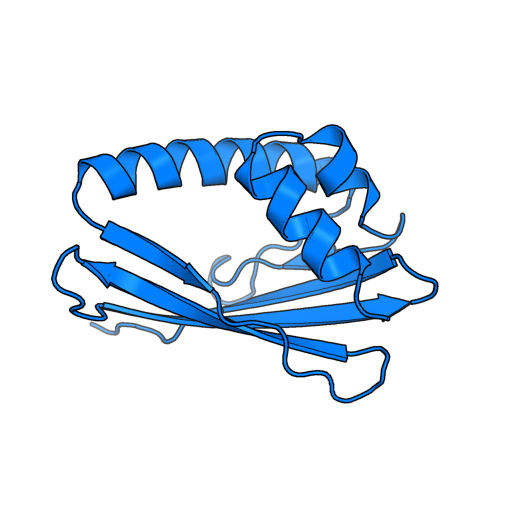23408 1.000 17.78039 83 LEU A O 1
ATOM 611 N N . VAL A 1 84 ? 0.59287 -19.75486 7.23210 1.000 14.73490 84 VAL A N 1
ATOM 612 C CA . VAL A 1 84 ? 1.05948 -19.16387 5.98255 1.000 14.48107 84 VAL A CA 1
ATOM 613 C C . VAL A 1 84 ? 1.74727 -17.85792 6.34304 1.000 16.25221 84 VAL A C 1
ATOM 614 O O . VAL A 1 84 ? 1.09004 -16.90357 6.77003 1.000 16.36957 84 VAL A O 1
ATOM 618 N N . ARG A 1 85 ? 3.06686 -17.81865 6.19450 1.000 15.43524 85 ARG A N 1
ATOM 619 C CA . ARG A 1 85 ? 3.81129 -16.58431 6.41129 1.000 15.40648 85 ARG A CA 1
ATOM 620 C C . ARG A 1 85 ? 3.71962 -15.71013 5.17648 1.000 18.34859 85 ARG A C 1
ATOM 621 O O . ARG A 1 85 ? 3.63503 -16.20376 4.04854 1.000 16.53709 85 ARG A O 1
ATOM 629 N N . TRP A 1 86 ? 3.71570 -14.40004 5.38606 1.000 17.48231 86 TRP A N 1
ATOM 630 C CA . TRP A 1 86 ? 3.68258 -13.50019 4.24067 1.000 17.97496 86 TRP A CA 1
ATOM 631 C C . TRP A 1 86 ? 4.52099 -12.26510 4.50507 1.000 17.87528 86 TRP A C 1
ATOM 632 O O . TRP A 1 86 ? 4.88463 -11.95667 5.64261 1.000 16.24277 86 TRP A O 1
ATOM 643 N N . THR A 1 87 ? 4.84230 -11.57241 3.41402 1.000 16.52565 87 THR A N 1
ATOM 644 C CA . THR A 1 87 ? 5.52503 -10.29544 3.49179 1.000 18.02958 87 THR A CA 1
ATOM 645 C C . THR A 1 87 ? 4.81321 -9.31221 2.57645 1.000 19.63573 87 THR A C 1
ATOM 646 O O . THR A 1 87 ? 4.15831 -9.69952 1.60913 1.000 22.15567 87 THR A O 1
ATOM 650 N N . VAL A 1 88 ? 4.93242 -8.04065 2.90408 1.000 18.20834 88 VAL A N 1
ATOM 651 C CA . VAL A 1 88 ? 4.70748 -6.96557 1.94056 1.000 19.14485 88 VAL A CA 1
ATOM 652 C C . VAL A 1 88 ? 6.07545 -6.45302 1.53048 1.000 21.14995 88 VAL A C 1
ATOM 653 O O . VAL A 1 88 ? 6.89245 -6.10451 2.38549 1.000 18.67052 88 VAL A O 1
ATOM 657 N N . GLU A 1 89 ? 6.35133 -6.40612 0.23114 1.000 23.11565 89 GLU A N 1
ATOM 658 C CA . GLU A 1 89 ? 7.684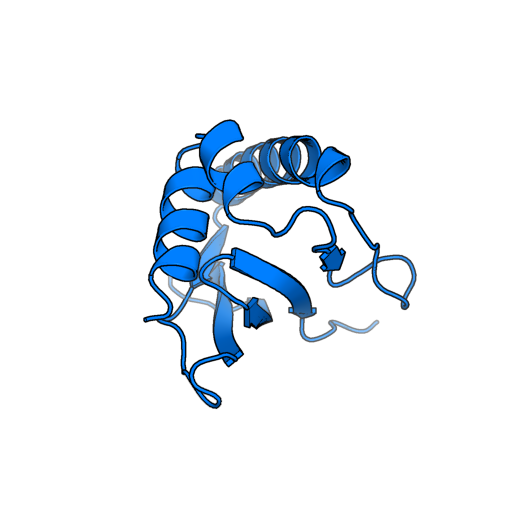82 -5.98971 -0.17279 1.000 24.09397 89 GLU A CA 1
ATOM 659 C C . GLU A 1 89 ? 7.62445 -5.17911 -1.45011 1.000 25.26858 89 GLU A C 1
ATOM 660 O O . GLU A 1 89 ? 6.65630 -5.24628 -2.21040 1.000 26.35248 89 GLU A O 1
ATOM 666 N N . THR A 1 90 ? 8.69638 -4.43316 -1.67399 1.000 26.37287 90 THR A N 1
ATOM 667 C CA . THR A 1 90 ? 8.84817 -3.65680 -2.89577 1.000 31.23615 90 THR A CA 1
ATOM 668 C C . THR A 1 90 ? 9.31805 -4.54963 -4.04277 1.000 36.81682 90 THR A C 1
ATOM 669 O O . THR A 1 90 ? 9.65502 -5.72348 -3.86262 1.000 35.51956 90 THR A O 1
ATOM 673 N N . ASP A 1 91 ? 9.35211 -3.96260 -5.24456 1.000 38.61576 91 ASP A N 1
ATOM 674 C CA . ASP A 1 91 ? 9.77917 -4.70830 -6.42457 1.000 44.77207 91 ASP A CA 1
ATOM 675 C C . ASP A 1 91 ? 11.17448 -5.29069 -6.24347 1.000 45.59099 91 ASP A C 1
ATOM 676 O O . ASP A 1 91 ? 11.42942 -6.43934 -6.62393 1.000 46.57138 91 ASP A O 1
ATOM 681 N N . ASP A 1 92 ? 12.09868 -4.50800 -5.69045 1.000 43.33342 92 ASP A N 1
ATOM 682 C CA . ASP A 1 92 ? 13.46897 -4.96005 -5.50512 1.000 45.55444 92 ASP A CA 1
ATOM 683 C C . ASP A 1 92 ? 13.66249 -5.75505 -4.21411 1.000 44.36150 92 ASP A C 1
ATOM 684 O O . ASP A 1 92 ? 14.80314 -5.94067 -3.77529 1.000 49.95134 92 ASP A O 1
ATOM 689 N N . GLY A 1 93 ? 12.57990 -6.22521 -3.59826 1.000 39.77045 93 GLY A N 1
ATOM 690 C CA . GLY A 1 93 ? 12.66829 -7.17213 -2.51225 1.000 37.92279 93 GLY A CA 1
ATOM 691 C C . GLY A 1 93 ? 12.78641 -6.58496 -1.12650 1.000 34.78164 93 GLY A C 1
ATOM 692 O O . GLY A 1 93 ? 12.98026 -7.34506 -0.17241 1.000 34.76137 93 GLY A O 1
ATOM 693 N N . LYS A 1 94 ? 12.69399 -5.26528 -0.97526 1.000 32.93681 94 LYS A N 1
ATOM 694 C CA . LYS A 1 94 ? 12.71835 -4.67663 0.35746 1.000 29.44929 94 LYS A CA 1
ATOM 695 C C . LYS A 1 94 ? 11.44470 -5.03896 1.10798 1.000 27.16489 94 LYS A C 1
ATOM 696 O O . LYS A 1 94 ? 10.34451 -4.65871 0.69927 1.000 25.23367 94 LYS A O 1
ATOM 702 N N . VAL A 1 95 ? 11.58686 -5.75094 2.22186 1.000 25.39924 95 VAL A N 1
ATOM 703 C CA . VAL A 1 95 ? 10.43156 -6.15527 3.01558 1.000 23.43526 95 VAL A CA 1
ATOM 704 C C . VAL A 1 95 ? 10.03015 -5.00373 3.93133 1.000 25.53941 95 VAL A C 1
ATOM 705 O O . VAL A 1 95 ? 10.84314 -4.50985 4.72293 1.000 23.06170 95 VAL A O 1
ATOM 709 N N . VAL A 1 96 ? 8.77333 -4.56166 3.82667 1.000 22.32922 96 VAL A N 1
ATOM 710 C CA . VAL A 1 96 ? 8.29757 -3.46155 4.66162 1.000 20.68978 96 VAL A CA 1
ATOM 711 C C . VAL A 1 96 ? 7.32005 -3.90904 5.75503 1.000 20.81156 96 VAL A C 1
ATOM 712 O O . VAL A 1 96 ? 7.10660 -3.14432 6.71132 1.000 19.70203 96 VAL A O 1
ATOM 716 N N . ASN A 1 97 ? 6.75728 -5.10888 5.66188 1.000 18.73040 97 ASN A N 1
ATOM 717 C CA . ASN A 1 97 ? 5.83078 -5.65304 6.64936 1.000 16.92618 97 ASN A CA 1
ATOM 718 C C . ASN A 1 97 ? 5.84732 -7.16629 6.50599 1.000 18.26928 97 ASN A C 1
ATOM 719 O O . ASN A 1 97 ? 6.04512 -7.70509 5.41411 1.000 15.39864 97 ASN A O 1
ATOM 724 N N . ARG A 1 98 ? 5.67205 -7.85297 7.62300 1.000 18.43164 98 ARG A N 1
ATOM 725 C CA . ARG A 1 98 ? 5.50213 -9.28662 7.54640 1.000 14.61685 98 ARG A CA 1
ATOM 726 C C . ARG A 1 98 ? 4.45320 -9.70542 8.55358 1.000 15.33225 98 ARG A C 1
ATOM 727 O O . ARG A 1 98 ? 4.11266 -8.96596 9.47580 1.000 15.00920 98 ARG A O 1
ATOM 735 N N . GLY A 1 99 ? 3.89405 -10.87989 8.32491 1.000 14.32353 99 GLY A N 1
ATOM 736 C CA . GLY A 1 99 ? 2.85121 -11.33345 9.21416 1.000 15.57769 99 GLY A CA 1
ATOM 737 C C . GLY A 1 99 ? 2.54944 -12.78290 8.94483 1.000 13.38371 99 GLY A C 1
ATOM 738 O O . GLY A 1 99 ? 3.30810 -13.48132 8.27199 1.000 13.34282 99 GLY A O 1
ATOM 739 N N . VAL A 1 100 ? 1.43383 -13.23852 9.48854 1.000 13.77488 100 VAL A N 1
ATOM 740 C CA . VAL A 1 100 ? 1.06929 -14.64510 9.36144 1.000 14.40540 100 VAL A CA 1
ATOM 741 C C . VAL A 1 100 ? -0.43680 -14.75509 9.18141 1.000 15.46837 100 VAL A C 1
ATOM 742 O O . VAL A 1 100 ? -1.20368 -13.91513 9.65801 1.000 15.20219 100 VAL A O 1
ATOM 746 N N . ASP A 1 101 ? -0.85211 -15.78015 8.43759 1.000 14.57347 101 ASP A N 1
ATOM 747 C CA . ASP A 1 101 ? -2.22770 -16.26905 8.38571 1.000 15.29290 101 ASP A CA 1
ATOM 748 C C . ASP A 1 101 ? -2.27151 -17.61376 9.08563 1.000 14.47143 101 ASP A C 1
ATOM 749 O O . ASP A 1 101 ? -1.57432 -18.53096 8.66863 1.000 15.67299 101 ASP A O 1
ATOM 754 N N . LEU A 1 102 ? -3.06737 -17.72405 10.13140 1.000 15.00848 102 LEU A N 1
ATOM 755 C CA . LEU A 1 102 ? -3.30481 -19.00480 10.77712 1.000 14.15284 102 LEU A CA 1
ATOM 756 C C . LEU A 1 102 ? -4.59199 -19.59447 10.22432 1.000 15.05571 102 LEU A C 1
ATOM 757 O O . LEU A 1 102 ? -5.64492 -18.96692 10.31573 1.000 14.04740 102 LEU A O 1
ATOM 762 N N . PHE A 1 103 ? -4.51309 -20.78882 9.63955 1.000 15.14983 103 PHE A N 1
ATOM 763 C CA . PHE A 1 103 ? -5.69533 -21.47646 9.13555 1.000 16.72093 103 PHE A CA 1
ATOM 764 C C . PHE A 1 103 ? -6.00948 -22.62737 10.07599 1.000 17.28130 103 PHE A C 1
ATOM 765 O O . PHE A 1 103 ? -5.12999 -23.45245 10.35514 1.000 18.95659 103 PHE A O 1
ATOM 773 N N . ILE A 1 104 ? -7.23915 -22.66929 10.59393 1.000 16.81748 104 ILE A N 1
ATOM 774 C CA . ILE A 1 104 ? -7.76509 -23.83954 11.28708 1.000 18.80671 104 ILE A CA 1
ATOM 775 C C . ILE A 1 104 ? -8.75148 -24.50861 10.34496 1.000 20.70267 104 ILE A C 1
ATOM 776 O O . ILE A 1 104 ? -9.64911 -23.84773 9.79328 1.000 17.66162 104 ILE A O 1
ATOM 781 N N . LEU A 1 105 ? -8.56029 -25.79815 10.11307 1.000 20.28682 105 LEU A N 1
ATOM 782 C CA . LEU A 1 105 ? -9.35617 -26.52681 9.14116 1.000 23.89797 105 LEU A CA 1
ATOM 783 C C . LEU A 1 105 ? -10.17069 -27.58983 9.85574 1.000 25.18923 105 LEU A C 1
ATOM 784 O O . LEU A 1 105 ? -9.76018 -28.10955 10.89272 1.000 25.41458 105 LEU A O 1
ATOM 789 N N . SER A 1 106 ? -11.33270 -27.89886 9.29572 1.000 26.36746 106 SER A N 1
ATOM 790 C CA . SER A 1 106 ? -12.10758 -29.04348 9.76057 1.000 28.88692 106 SER A CA 1
ATOM 791 C C . SER A 1 106 ? -12.94524 -29.53191 8.59723 1.000 33.05069 106 SER A C 1
ATOM 792 O O . SER A 1 106 ? -13.71938 -28.75732 8.02731 1.000 31.23425 106 SER A O 1
ATOM 795 N N . ASP A 1 107 ? -12.77438 -30.80697 8.24699 1.000 37.19112 107 ASP A N 1
ATOM 796 C CA . ASP A 1 107 ? -13.61528 -31.46580 7.25643 1.000 38.04435 107 ASP A CA 1
ATOM 797 C C . ASP A 1 107 ? -13.42847 -30.87496 5.86562 1.000 34.33338 107 ASP A C 1
ATOM 798 O O . ASP A 1 107 ? -14.36982 -30.81468 5.07300 1.000 34.38471 107 ASP A O 1
ATOM 803 N N . GLY A 1 108 ? -12.20981 -30.45599 5.55242 1.000 32.75863 108 GLY A N 1
ATOM 804 C CA . GLY A 1 108 ? -11.93925 -29.86156 4.26199 1.000 29.67011 108 GLY A CA 1
ATOM 805 C C . GLY A 1 108 ? -12.37449 -28.42506 4.10268 1.000 26.85028 108 GLY A C 1
ATOM 806 O O . GLY A 1 108 ? -12.32828 -27.90720 2.98322 1.000 24.69746 108 GLY A O 1
ATOM 807 N N . LYS A 1 109 ? -12.79678 -27.76171 5.17555 1.000 22.81954 109 LYS A N 1
ATOM 808 C CA . LYS A 1 109 ? -13.20576 -26.36278 5.11780 1.000 21.27615 109 LYS A CA 1
ATOM 809 C C . LYS A 1 109 ? -12.42283 -25.55041 6.14189 1.000 20.35584 109 LYS A C 1
ATOM 810 O O . LYS A 1 109 ? -11.89810 -26.08136 7.12436 1.000 22.22645 109 LYS A O 1
ATOM 816 N N . ILE A 1 110 ? -12.34829 -24.24883 5.89402 1.000 16.64076 110 ILE A N 1
ATOM 817 C CA . ILE A 1 110 ? -11.68084 -23.31502 6.79505 1.0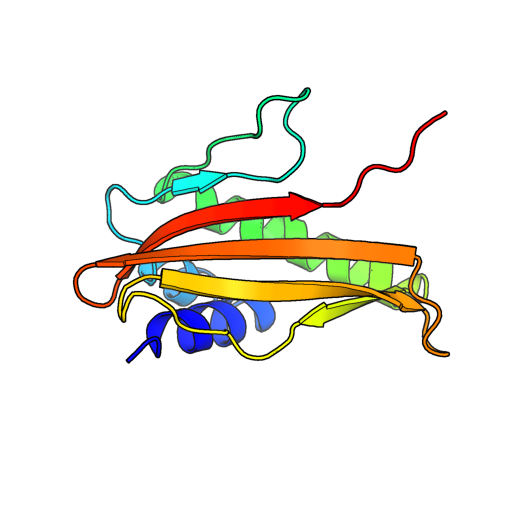00 18.46811 110 ILE A CA 1
ATOM 818 C C . ILE A 1 110 ? -12.65618 -22.93974 7.89591 1.000 17.91594 110 ILE A C 1
ATOM 819 O O . ILE A 1 110 ? -13.71682 -22.37754 7.61907 1.000 18.90273 110 ILE A O 1
ATOM 824 N N . VAL A 1 111 ? -12.29330 -23.23585 9.14358 1.000 16.91681 111 VAL A N 1
ATOM 825 C CA . VAL A 1 111 ? -13.09824 -22.75578 10.26709 1.000 19.42647 111 VAL A CA 1
ATOM 826 C C . VAL A 1 111 ? -12.57821 -21.42631 10.80284 1.000 16.54534 111 VAL A C 1
ATOM 827 O O . VAL A 1 111 ? -13.35612 -20.61647 11.31157 1.000 17.67054 111 VAL A O 1
ATOM 831 N N . LEU A 1 112 ? -11.28040 -21.18031 10.71179 1.000 15.57066 112 LEU A N 1
ATOM 832 C CA . LEU A 1 112 ? -10.73633 -19.89615 11.11948 1.000 16.35717 112 LEU A CA 1
ATOM 833 C C . LEU A 1 112 ? -9.59061 -19.51285 10.20698 1.000 15.42531 112 LEU A C 1
ATOM 834 O O . LEU A 1 112 ? -8.71434 -20.34026 9.93373 1.000 16.26299 112 LEU A O 1
ATOM 839 N N . LYS A 1 113 ? -9.62485 -18.27732 9.70520 1.000 14.28574 113 LYS A N 1
ATOM 840 C CA . LYS A 1 113 ? -8.45658 -17.63424 9.12043 1.000 15.13272 113 LYS A CA 1
ATOM 841 C C . LYS A 1 113 ? -8.15888 -16.43342 9.99532 1.000 12.96384 113 LYS A C 1
ATOM 842 O O . LYS A 1 113 ? -8.89251 -15.44232 9.95855 1.000 15.15916 113 LYS A O 1
ATOM 848 N N . ASP A 1 114 ? -7.09172 -16.52230 10.78693 1.000 13.68787 114 ASP A N 1
ATOM 849 C CA . ASP A 1 114 ? -6.77049 -15.49865 11.78535 1.000 11.87331 114 ASP A CA 1
ATOM 850 C C . ASP A 1 114 ? -5.46306 -14.82470 11.35944 1.000 10.32939 114 ASP A C 1
ATOM 851 O O . ASP A 1 114 ? -4.41075 -15.47062 11.31880 1.000 15.21691 114 ASP A O 1
ATOM 856 N N . VAL A 1 115 ? -5.53330 -13.54572 10.99898 1.000 13.83084 115 VAL A N 1
ATOM 857 C CA . VAL A 1 115 ? -4.42520 -12.85332 10.34938 1.000 13.07281 115 VAL A CA 1
ATOM 858 C C . VAL A 1 115 ? -3.76616 -11.89403 11.32175 1.000 13.94655 115 VAL A C 1
ATOM 859 O O . VAL A 1 115 ? -4.45354 -11.13564 12.00900 1.000 13.15976 115 VAL A O 1
ATOM 863 N N . TYR A 1 116 ? -2.42690 -11.88778 11.33377 1.000 15.31628 116 TYR A N 1
ATOM 864 C CA . TYR A 1 116 ? -1.65289 -10.97958 12.17046 1.000 13.14170 11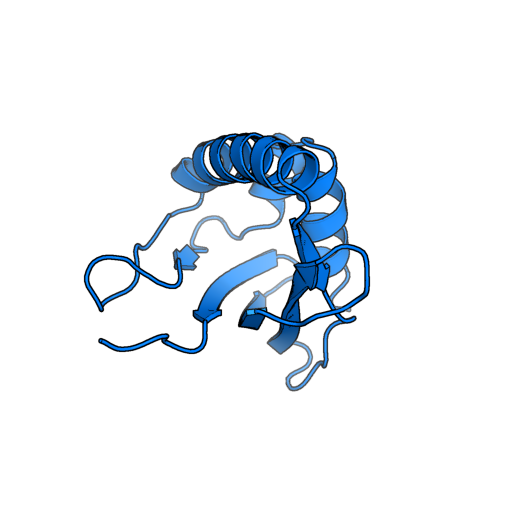6 TYR A CA 1
ATOM 865 C C . TYR A 1 116 ? -0.54361 -10.32680 11.36001 1.000 15.40651 116 TYR A C 1
ATOM 866 O O . TYR A 1 116 ? 0.06664 -10.95609 10.49853 1.000 14.33582 116 TYR A O 1
ATOM 875 N N . ARG A 1 117 ? -0.23792 -9.08995 11.69485 1.000 14.49336 117 ARG A N 1
ATOM 876 C CA . ARG A 1 117 ? 0.88851 -8.40357 11.08677 1.000 14.70997 117 ARG A CA 1
ATOM 877 C C . ARG A 1 117 ? 1.78687 -7.91358 12.20615 1.000 16.84578 117 ARG A C 1
ATOM 878 O O . ARG A 1 117 ? 1.30581 -7.60683 13.29898 1.000 16.69832 117 ARG A O 1
ATOM 886 N N . LYS A 1 118 ? 3.09015 -7.84203 11.94148 1.000 14.29171 118 LYS A N 1
ATOM 887 C CA . LYS A 1 118 ? 3.95304 -7.09963 12.84967 1.000 15.46210 118 LYS A CA 1
ATOM 888 C C . LYS A 1 118 ? 3.61216 -5.61303 12.77902 1.000 19.09551 118 LYS A C 1
ATOM 889 O O . LYS A 1 118 ? 3.22081 -5.08656 11.73041 1.000 17.30269 118 LYS A O 1
ATOM 895 N N . VAL A 1 119 ? 3.76134 -4.94939 13.92291 1.000 19.70311 119 VAL A N 1
ATOM 896 C CA . VAL A 1 119 ? 3.26630 -3.59450 14.16000 1.000 22.47951 119 VAL A CA 1
ATOM 897 C C . VAL A 1 119 ? 4.38343 -2.59169 13.91710 1.000 26.54296 119 VAL A C 1
ATOM 898 O O . VAL A 1 119 ? 5.49818 -2.74412 14.43284 1.000 25.56444 119 VAL A O 1
ATOM 902 N N . LYS A 1 120 ? 4.07836 -1.54838 13.15603 1.000 27.78235 120 LYS A N 1
ATOM 903 C CA . LYS A 1 120 ? 4.95273 -0.39562 13.03092 1.000 32.63439 120 LYS A CA 1
ATOM 904 C C . LYS A 1 120 ? 4.45749 0.65060 14.01915 1.000 35.26559 120 LYS A C 1
ATOM 905 O O . LYS A 1 120 ? 3.31351 1.10459 13.91374 1.000 37.82780 120 LYS A O 1
ATOM 911 N N . LEU A 1 121 ? 5.29925 1.01408 14.97981 1.000 38.52259 121 LEU A N 1
ATOM 912 C CA . LEU A 1 121 ? 4.90792 1.94103 16.03352 1.000 45.09838 121 LEU A CA 1
ATOM 913 C C . LEU A 1 121 ? 5.37632 3.36209 15.72951 1.000 48.27716 121 LEU A C 1
ATOM 914 O O . LEU A 1 121 ? 6.23974 3.59260 14.87833 1.000 46.42045 121 LEU A O 1
ATOM 919 N N . ALA A 1 122 ? 4.79170 4.31390 16.46190 1.000 57.25900 122 ALA A N 1
ATOM 920 C CA . ALA A 1 122 ? 5.12748 5.74369 16.38867 1.000 58.24594 122 ALA A CA 1
ATOM 921 C C . ALA A 1 122 ? 4.32468 6.44776 15.29945 1.000 61.04049 122 ALA A C 1
ATOM 922 O O . ALA A 1 122 ? 3.09349 6.48114 15.34484 1.000 64.20844 122 ALA A O 1
#